Protein AF-A0A6S6T4G0-F1 (afdb_monomer_lite)

Secondary structure (DSSP, 8-state):
-PPPHHHHHHHHHHHHHHHHTT-HHHHHHHHHHHHHHSTT-HHHHHHHHHHHHHTT-HHHHHHIIIIIITTT-TT-HHHHHHHHHHHHHTT-HHHHHHHHHHHHHHS-HHHHHHHHHHHHHHHHGGG--

Organism: NCBI:txid298394

Foldseek 3Di:
DQQDPVNLVVLLVVLVVCLVVVVLVVSLVSLVVSVVRVPLPLVSLLSNLVSCVSVLVLVVSLCSLPVRRCVVVVPPLSSLLSNLVSCVSVVVLVSNLVSLVVCCVRNDPVSVVSSVVSNVVSVVVPPPD

Sequence (129 aa):
MEISTEMIQLLSQVGYLACFNGDVENGQMIMESVEDNCNGQAAALVGVAIARIYAGQFKEAAIILKDKVLTVEPDNMTAKCFLGISYFENDDKEGARDLFNEIIEKGGEDDKTIASFYLAELSNTRAVV

Structure (mmCIF, N/CA/C/O backbone):
data_AF-A0A6S6T4G0-F1
#
_entry.id   AF-A0A6S6T4G0-F1
#
loop_
_atom_site.group_PDB
_atom_site.id
_atom_site.type_symbol
_atom_site.label_atom_id
_atom_site.label_alt_id
_atom_site.label_comp_id
_atom_site.label_asym_id
_atom_site.label_entity_id
_atom_site.label_seq_id
_atom_site.pdbx_PDB_ins_code
_atom_site.Cartn_x
_atom_site.Cartn_y
_atom_site.Cartn_z
_atom_site.occupancy
_atom_site.B_iso_or_equiv
_atom_site.auth_seq_id
_atom_site.auth_comp_id
_atom_site.auth_asym_id
_atom_site.auth_atom_id
_atom_site.pdbx_PDB_model_num
ATOM 1 N N . MET A 1 1 ? 12.927 -5.205 -25.178 1.00 53.66 1 MET A N 1
ATOM 2 C CA . MET A 1 1 ? 14.103 -5.158 -24.290 1.00 53.66 1 MET A CA 1
ATOM 3 C C . MET A 1 1 ? 13.544 -5.446 -22.914 1.00 53.66 1 MET A C 1
ATOM 5 O O . MET A 1 1 ? 12.726 -4.660 -22.467 1.00 53.66 1 MET A O 1
ATOM 9 N N . GLU A 1 2 ? 13.812 -6.617 -22.342 1.00 62.91 2 GLU A N 1
ATOM 10 C CA . GLU A 1 2 ? 13.285 -6.946 -21.012 1.00 62.91 2 GLU A CA 1
ATOM 11 C C . GLU A 1 2 ? 14.056 -6.146 -19.961 1.00 62.91 2 GLU A C 1
ATOM 13 O O . GLU A 1 2 ? 15.289 -6.131 -19.968 1.00 62.91 2 GLU A O 1
ATOM 18 N N . ILE A 1 3 ? 13.332 -5.441 -19.095 1.00 73.12 3 ILE A N 1
ATOM 19 C CA . ILE A 1 3 ? 13.925 -4.730 -17.965 1.00 73.12 3 ILE A CA 1
ATOM 20 C C . ILE A 1 3 ? 14.297 -5.778 -16.910 1.00 73.12 3 ILE A C 1
ATOM 22 O O . ILE A 1 3 ? 13.456 -6.572 -16.491 1.00 73.12 3 ILE A O 1
ATOM 26 N N . SER A 1 4 ? 15.567 -5.817 -16.498 1.00 83.25 4 SER A N 1
ATOM 27 C CA . SER A 1 4 ? 16.026 -6.778 -15.489 1.00 83.25 4 SER A CA 1
ATOM 28 C C . SER A 1 4 ? 15.415 -6.476 -14.119 1.00 83.25 4 SER A C 1
ATOM 30 O O . SER A 1 4 ? 15.126 -5.327 -13.799 1.00 83.25 4 SER A O 1
ATOM 32 N N . THR A 1 5 ? 15.275 -7.489 -13.260 1.00 81.38 5 THR A N 1
ATOM 33 C CA . THR A 1 5 ? 14.756 -7.301 -11.889 1.00 81.38 5 THR A CA 1
ATOM 34 C C . THR A 1 5 ? 15.557 -6.269 -11.089 1.00 81.38 5 THR A C 1
ATOM 36 O O . THR A 1 5 ? 14.972 -5.454 -10.386 1.00 81.38 5 THR A O 1
ATOM 39 N N . GLU A 1 6 ? 16.880 -6.248 -11.247 1.00 83.56 6 GLU A N 1
ATOM 40 C CA . GLU A 1 6 ? 17.751 -5.245 -10.623 1.00 83.56 6 GLU A CA 1
ATOM 41 C C . GLU A 1 6 ? 17.451 -3.825 -11.131 1.00 83.56 6 GLU A C 1
ATOM 43 O O . GLU A 1 6 ? 17.381 -2.882 -10.346 1.00 83.56 6 GLU A O 1
ATOM 48 N N . MET A 1 7 ? 17.190 -3.670 -12.433 1.00 84.56 7 MET A N 1
ATOM 49 C CA . MET A 1 7 ? 16.795 -2.385 -13.007 1.00 84.56 7 MET A CA 1
ATOM 50 C C . MET A 1 7 ? 15.424 -1.938 -12.488 1.00 84.56 7 MET A C 1
ATOM 52 O O . MET A 1 7 ? 15.244 -0.761 -12.196 1.00 84.56 7 MET A O 1
ATOM 56 N N . ILE A 1 8 ? 14.474 -2.861 -12.310 1.00 85.06 8 ILE A N 1
ATOM 57 C CA . ILE A 1 8 ? 13.165 -2.553 -11.714 1.00 85.06 8 ILE A CA 1
ATOM 58 C C . ILE A 1 8 ? 13.330 -2.083 -10.271 1.00 85.06 8 ILE A C 1
ATOM 60 O O . ILE A 1 8 ? 12.760 -1.065 -9.898 1.00 85.06 8 ILE A O 1
ATOM 64 N N . GLN A 1 9 ? 14.156 -2.762 -9.473 1.00 82.44 9 GLN A N 1
ATOM 65 C CA . GLN A 1 9 ? 14.453 -2.341 -8.103 1.00 82.44 9 GLN A CA 1
ATOM 66 C C . GLN A 1 9 ? 15.077 -0.943 -8.055 1.00 82.44 9 GLN A C 1
ATOM 68 O O . GLN A 1 9 ? 14.679 -0.122 -7.227 1.00 82.44 9 GLN A O 1
ATOM 73 N N . LEU A 1 10 ? 16.026 -0.657 -8.950 1.00 87.31 10 LEU A N 1
ATOM 74 C CA . LEU A 1 10 ? 16.660 0.654 -9.038 1.00 87.31 10 LEU A CA 1
ATOM 75 C C . LEU A 1 10 ? 15.656 1.740 -9.448 1.00 87.31 10 LEU A C 1
ATOM 77 O O . LEU A 1 10 ? 15.604 2.790 -8.812 1.00 87.31 10 LEU A O 1
ATOM 81 N N . LEU A 1 11 ? 14.829 1.483 -10.464 1.00 87.62 11 LEU A N 1
ATOM 82 C CA . LEU A 1 11 ? 13.774 2.405 -10.891 1.00 87.62 11 LEU A CA 1
ATOM 83 C C . LEU A 1 11 ? 12.776 2.671 -9.759 1.00 87.62 11 LEU A C 1
ATOM 85 O O . LEU A 1 11 ? 12.432 3.828 -9.530 1.00 87.62 11 LEU A O 1
ATOM 89 N N . SER A 1 12 ? 12.393 1.649 -8.988 1.00 86.31 12 SER A N 1
ATOM 90 C CA . SER A 1 12 ? 11.555 1.833 -7.800 1.00 86.31 12 SER A CA 1
ATOM 91 C C . SER A 1 12 ? 12.218 2.760 -6.779 1.00 86.31 12 SER A C 1
ATOM 93 O O . SER A 1 12 ? 11.585 3.694 -6.298 1.00 86.31 12 SER A O 1
ATOM 95 N N . GLN A 1 13 ? 13.506 2.569 -6.475 1.00 85.81 13 GLN A N 1
ATOM 96 C CA . GLN A 1 13 ? 14.224 3.444 -5.537 1.00 85.81 13 GLN A CA 1
ATOM 97 C C . GLN A 1 13 ? 14.268 4.900 -6.017 1.00 85.81 13 GLN A C 1
ATOM 99 O O . GLN A 1 13 ? 14.026 5.814 -5.228 1.00 85.81 13 GLN A O 1
ATOM 104 N N . VAL A 1 14 ? 14.544 5.122 -7.305 1.00 89.81 14 VAL A N 1
ATOM 105 C CA . VAL A 1 14 ? 14.586 6.472 -7.887 1.00 89.81 14 VAL A CA 1
ATOM 106 C C . VAL A 1 14 ? 13.198 7.113 -7.881 1.00 89.81 14 VAL A C 1
ATOM 108 O O . VAL A 1 14 ? 13.072 8.268 -7.477 1.00 89.81 14 VAL A O 1
ATOM 111 N N . GLY A 1 15 ? 12.153 6.374 -8.262 1.00 88.12 15 GLY A N 1
ATOM 112 C CA . GLY A 1 15 ? 10.787 6.893 -8.246 1.00 88.12 15 GLY A CA 1
ATOM 113 C C . GLY A 1 15 ? 10.313 7.244 -6.831 1.00 88.12 15 GLY A C 1
ATOM 114 O O . GLY A 1 15 ? 9.702 8.294 -6.649 1.00 88.12 15 GLY A O 1
ATOM 115 N N . TYR A 1 16 ? 10.679 6.458 -5.805 1.00 84.12 16 TYR A N 1
ATOM 116 C CA . TYR A 1 16 ? 10.409 6.828 -4.409 1.00 84.12 16 TYR A CA 1
ATOM 117 C C . TYR A 1 16 ? 11.087 8.136 -4.032 1.00 84.12 16 TYR A C 1
ATOM 119 O O . TYR A 1 16 ? 10.440 9.026 -3.490 1.00 84.12 16 TYR A O 1
ATOM 127 N N . LEU A 1 17 ? 12.391 8.253 -4.303 1.00 87.94 17 LEU A N 1
ATOM 128 C CA . LEU A 1 17 ? 13.162 9.442 -3.950 1.00 87.94 17 LEU A CA 1
ATOM 129 C C . LEU A 1 17 ? 12.592 10.695 -4.616 1.00 87.94 17 LEU A C 1
ATOM 131 O O . LEU A 1 17 ? 12.523 11.734 -3.966 1.00 87.94 17 LEU A O 1
ATOM 135 N N . ALA A 1 18 ? 12.134 10.590 -5.865 1.00 87.56 18 ALA A N 1
ATOM 136 C CA . ALA A 1 18 ? 11.457 11.683 -6.555 1.00 87.56 18 ALA A CA 1
ATOM 137 C C . ALA A 1 18 ? 10.162 12.094 -5.830 1.00 87.56 18 ALA A C 1
ATOM 139 O O . ALA A 1 18 ? 10.025 13.263 -5.465 1.00 87.56 18 ALA A O 1
ATOM 140 N N . CYS A 1 19 ? 9.277 11.141 -5.504 1.00 83.38 19 CYS A N 1
ATOM 141 C CA . CYS A 1 19 ? 8.058 11.418 -4.735 1.00 83.38 19 CYS A CA 1
ATOM 142 C C . CYS A 1 19 ? 8.360 12.051 -3.364 1.00 83.38 19 CYS A C 1
ATOM 144 O O . CYS A 1 19 ? 7.760 13.063 -3.006 1.00 83.38 19 CYS A O 1
ATOM 146 N N . PHE A 1 20 ? 9.319 11.500 -2.613 1.00 80.88 20 PHE A N 1
ATOM 147 C CA . PHE A 1 20 ? 9.714 12.012 -1.296 1.00 80.88 20 PHE A CA 1
ATOM 148 C C . PHE A 1 20 ? 10.334 13.409 -1.351 1.00 80.88 20 PHE A C 1
ATOM 150 O O . PHE A 1 20 ? 10.1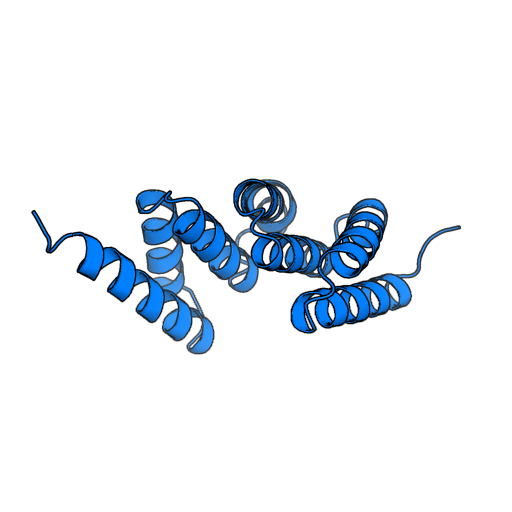77 14.191 -0.416 1.00 80.88 20 PHE A O 1
ATOM 157 N N . ASN A 1 21 ? 11.028 13.731 -2.440 1.00 88.00 21 ASN A N 1
ATOM 158 C CA . ASN A 1 21 ? 11.628 15.042 -2.658 1.00 88.00 21 ASN A CA 1
ATOM 159 C C . ASN A 1 21 ? 10.621 16.079 -3.200 1.00 88.00 21 ASN A C 1
ATOM 161 O O . ASN A 1 21 ? 11.004 17.205 -3.513 1.00 88.00 21 ASN A O 1
ATOM 165 N N . GLY A 1 22 ? 9.339 15.714 -3.319 1.00 85.56 22 GLY A N 1
ATOM 166 C CA . GLY A 1 22 ? 8.272 16.577 -3.827 1.00 85.56 22 GLY A CA 1
ATOM 167 C C . GLY A 1 22 ? 8.183 16.644 -5.354 1.00 85.56 22 GLY A C 1
ATOM 168 O O . GLY A 1 22 ? 7.299 17.317 -5.877 1.00 85.56 22 GLY A O 1
ATOM 169 N N . ASP A 1 23 ? 9.045 15.924 -6.075 1.00 89.69 23 ASP A N 1
ATOM 170 C CA . ASP A 1 23 ? 8.980 15.767 -7.529 1.00 89.69 23 ASP A CA 1
ATOM 171 C C . ASP A 1 23 ? 8.022 14.621 -7.890 1.00 89.69 23 ASP A C 1
ATOM 173 O O . ASP A 1 23 ? 8.402 13.548 -8.370 1.00 89.69 23 ASP A O 1
ATOM 177 N N . VAL A 1 24 ? 6.750 14.839 -7.554 1.00 87.19 24 VAL A N 1
ATOM 178 C CA . VA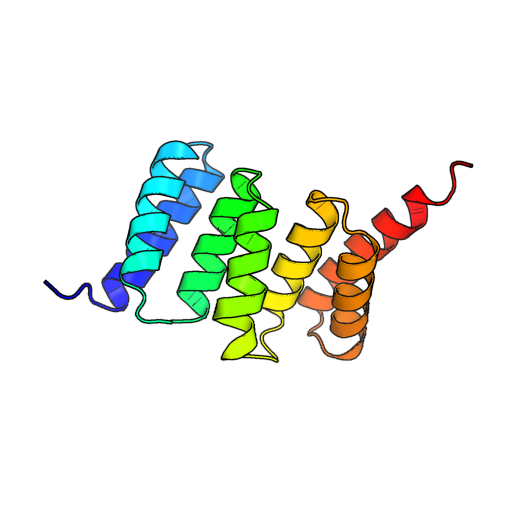L A 1 24 ? 5.691 13.833 -7.688 1.00 87.19 24 VAL A CA 1
ATOM 179 C C . VAL A 1 24 ? 5.484 13.438 -9.152 1.00 87.19 24 VAL A C 1
ATOM 181 O O . VAL A 1 24 ? 5.275 12.261 -9.426 1.00 87.19 24 VAL A O 1
ATOM 184 N N . GLU A 1 25 ? 5.600 14.387 -10.086 1.00 86.50 25 GLU A N 1
ATOM 185 C CA . GLU A 1 25 ? 5.401 14.155 -11.523 1.00 86.50 25 GLU A CA 1
ATOM 186 C C . GLU A 1 25 ? 6.420 13.151 -12.081 1.00 86.50 25 GLU A C 1
ATOM 188 O O . GLU A 1 25 ? 6.037 12.121 -12.643 1.00 86.50 25 GLU A O 1
ATOM 193 N N . ASN A 1 26 ? 7.720 13.385 -11.860 1.00 87.94 26 ASN A N 1
ATOM 194 C CA . ASN A 1 26 ? 8.747 12.452 -12.325 1.00 87.94 26 ASN A CA 1
ATOM 195 C C . ASN A 1 26 ? 8.684 11.118 -11.571 1.00 87.94 26 ASN A C 1
ATOM 197 O O . ASN A 1 26 ? 8.876 10.059 -12.171 1.00 87.94 26 ASN A O 1
ATOM 201 N N . GLY A 1 27 ? 8.381 11.149 -10.268 1.00 90.06 27 GLY A N 1
ATOM 202 C CA . GLY A 1 27 ? 8.210 9.936 -9.470 1.00 90.06 27 GLY A CA 1
ATOM 203 C C . GLY A 1 27 ? 7.101 9.032 -10.007 1.00 90.06 27 GLY A C 1
ATOM 204 O O . GLY A 1 27 ? 7.308 7.827 -10.157 1.00 90.06 27 GLY A O 1
ATOM 205 N N . GLN A 1 28 ? 5.958 9.610 -10.383 1.00 85.19 28 GLN A N 1
ATOM 206 C CA . GLN A 1 28 ? 4.853 8.874 -10.994 1.00 85.19 28 GLN A CA 1
ATOM 207 C C . GLN A 1 28 ? 5.226 8.286 -12.351 1.00 85.19 28 GLN A C 1
ATOM 209 O O . GLN A 1 28 ? 5.013 7.095 -12.562 1.00 85.19 28 GLN A O 1
ATOM 214 N N . MET A 1 29 ? 5.842 9.071 -13.237 1.00 87.06 29 MET A N 1
ATOM 215 C CA . MET A 1 29 ? 6.245 8.592 -14.564 1.00 87.06 29 MET A CA 1
ATOM 216 C C . MET A 1 29 ? 7.196 7.382 -14.479 1.00 87.06 29 MET A C 1
ATOM 218 O O . MET A 1 29 ? 7.082 6.415 -15.241 1.00 87.06 29 MET A O 1
ATOM 222 N N . ILE A 1 30 ? 8.127 7.403 -13.520 1.00 89.25 30 ILE A N 1
ATOM 223 C CA . ILE A 1 30 ? 9.031 6.274 -13.264 1.00 89.25 30 ILE A CA 1
ATOM 224 C C . ILE A 1 30 ? 8.245 5.062 -12.749 1.00 89.25 30 ILE A C 1
ATOM 226 O O . ILE A 1 30 ? 8.476 3.938 -13.197 1.00 89.25 30 ILE A O 1
ATOM 230 N N . MET A 1 31 ? 7.301 5.279 -11.835 1.00 86.81 31 MET A N 1
ATOM 231 C CA . MET A 1 31 ? 6.507 4.212 -11.222 1.00 86.81 31 MET A CA 1
ATOM 232 C C . MET A 1 31 ? 5.511 3.563 -12.186 1.00 86.81 31 MET A C 1
ATOM 234 O O . MET A 1 31 ? 5.290 2.360 -12.097 1.00 86.81 31 MET A O 1
ATOM 238 N N . GLU A 1 32 ? 4.972 4.304 -13.152 1.00 86.06 32 GLU A N 1
ATOM 239 C CA . GLU A 1 32 ? 4.180 3.744 -14.256 1.00 86.06 32 GLU A CA 1
ATOM 240 C C . GLU A 1 32 ? 5.023 2.786 -15.105 1.00 86.06 32 GLU A C 1
ATOM 242 O O . GLU A 1 32 ? 4.615 1.659 -15.383 1.00 86.06 32 GLU A O 1
ATOM 247 N N . SER A 1 33 ? 6.261 3.181 -15.417 1.00 85.50 33 SER A N 1
ATOM 248 C CA . SER A 1 33 ? 7.198 2.311 -16.136 1.00 85.50 33 SER A CA 1
ATOM 249 C C . SER A 1 33 ? 7.535 1.047 -15.336 1.00 85.50 33 SER A C 1
ATOM 251 O O . SER A 1 33 ? 7.676 -0.034 -15.910 1.00 85.50 33 SER A O 1
ATOM 253 N N . VAL A 1 34 ? 7.659 1.159 -14.009 1.00 85.38 34 VAL A N 1
ATOM 254 C CA . VAL A 1 34 ? 7.842 0.007 -13.114 1.00 85.38 34 VAL A CA 1
ATOM 255 C C . VAL A 1 34 ? 6.617 -0.903 -13.145 1.00 85.38 34 VAL A C 1
ATOM 257 O O . VAL A 1 34 ? 6.782 -2.113 -13.289 1.00 85.38 34 VAL A O 1
ATOM 260 N N . GLU A 1 35 ? 5.406 -0.354 -13.053 1.00 83.94 35 GLU A N 1
ATOM 261 C CA . GLU A 1 35 ? 4.160 -1.126 -13.081 1.00 83.94 35 GLU A CA 1
ATOM 262 C C . GLU A 1 35 ? 4.054 -1.979 -14.354 1.00 83.94 35 GLU A C 1
ATOM 264 O O . GLU A 1 35 ? 3.815 -3.185 -14.261 1.00 83.94 35 GLU A O 1
ATOM 269 N N . ASP A 1 36 ? 4.332 -1.384 -15.515 1.00 83.56 36 ASP A N 1
ATOM 270 C CA . ASP A 1 36 ? 4.250 -2.053 -16.818 1.00 83.56 36 ASP A CA 1
ATOM 271 C C . ASP A 1 36 ? 5.282 -3.179 -16.997 1.00 83.56 36 ASP A C 1
ATOM 273 O O . ASP A 1 36 ? 5.070 -4.105 -17.783 1.00 83.56 36 ASP A O 1
ATOM 277 N N . ASN A 1 37 ? 6.405 -3.125 -16.271 1.00 80.12 37 ASN A N 1
ATOM 278 C CA . ASN A 1 37 ? 7.541 -4.028 -16.474 1.00 80.12 37 ASN A CA 1
ATOM 279 C C . ASN A 1 37 ? 7.809 -4.981 -15.297 1.00 80.12 37 ASN A C 1
ATOM 281 O O . ASN A 1 37 ? 8.564 -5.938 -15.457 1.00 80.12 37 ASN A O 1
ATOM 285 N N . CYS A 1 38 ? 7.185 -4.779 -14.130 1.00 72.38 38 CYS A N 1
ATOM 286 C CA . CYS A 1 38 ? 7.434 -5.562 -12.910 1.00 72.38 38 CYS A CA 1
ATOM 287 C C . CYS A 1 38 ? 7.022 -7.036 -12.983 1.00 72.38 38 CYS A C 1
ATOM 289 O O . CYS A 1 38 ? 7.324 -7.780 -12.052 1.00 72.38 38 CYS A O 1
ATOM 291 N N . ASN A 1 39 ? 6.356 -7.469 -14.061 1.00 74.50 39 ASN A N 1
ATOM 292 C CA . ASN A 1 39 ? 5.908 -8.847 -14.287 1.00 74.50 39 ASN A CA 1
ATOM 293 C C . ASN A 1 39 ? 5.194 -9.469 -13.062 1.00 74.50 39 ASN A C 1
ATOM 295 O O . ASN A 1 39 ? 5.364 -10.649 -12.764 1.00 74.50 39 ASN A O 1
ATOM 299 N N . GLY A 1 40 ? 4.443 -8.657 -12.307 1.00 69.06 40 GLY A N 1
ATOM 300 C CA . GLY A 1 40 ? 3.714 -9.102 -11.114 1.00 69.06 40 GLY A CA 1
ATOM 301 C C . GLY A 1 40 ? 4.549 -9.244 -9.836 1.00 69.06 40 GLY A C 1
ATOM 302 O O . GLY A 1 40 ? 4.090 -9.877 -8.889 1.00 69.06 40 GLY A O 1
ATOM 303 N N . GLN A 1 41 ? 5.757 -8.673 -9.764 1.00 80.25 41 GLN A N 1
ATOM 304 C CA . GLN A 1 41 ? 6.532 -8.649 -8.520 1.00 80.25 41 GLN A CA 1
ATOM 305 C C . GLN A 1 41 ? 5.822 -7.802 -7.455 1.00 80.25 41 GLN A C 1
ATOM 307 O O . GLN A 1 41 ? 5.804 -6.571 -7.531 1.00 80.25 41 GLN A O 1
ATOM 312 N N . ALA A 1 42 ? 5.282 -8.471 -6.434 1.00 83.69 42 ALA A N 1
ATOM 313 C CA . ALA A 1 42 ? 4.520 -7.863 -5.345 1.00 83.69 42 ALA A CA 1
ATOM 314 C C . ALA A 1 42 ? 5.248 -6.674 -4.698 1.00 83.69 42 ALA A C 1
ATOM 316 O O . ALA A 1 42 ? 4.665 -5.604 -4.5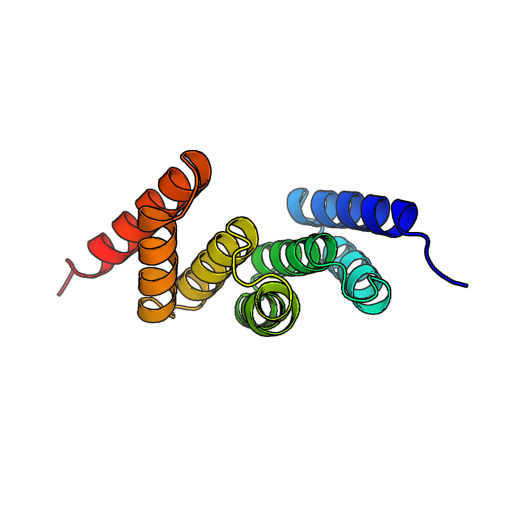48 1.00 83.69 42 ALA A O 1
ATOM 317 N N . ALA A 1 43 ? 6.544 -6.811 -4.403 1.00 82.38 43 ALA A N 1
ATOM 318 C CA . ALA A 1 43 ? 7.342 -5.743 -3.798 1.00 82.38 43 ALA A CA 1
ATOM 319 C C . ALA A 1 43 ? 7.432 -4.472 -4.667 1.00 82.38 43 ALA A C 1
ATOM 321 O O . ALA A 1 43 ? 7.382 -3.360 -4.143 1.00 82.38 43 ALA A O 1
ATOM 322 N N . ALA A 1 44 ? 7.534 -4.616 -5.993 1.00 85.50 44 ALA A N 1
ATOM 323 C CA . ALA A 1 44 ? 7.554 -3.475 -6.905 1.00 85.50 44 ALA A CA 1
ATOM 324 C C . ALA A 1 44 ? 6.177 -2.798 -6.974 1.00 85.50 44 ALA A C 1
ATOM 326 O O . ALA A 1 44 ? 6.092 -1.574 -6.940 1.00 85.50 44 ALA A O 1
ATOM 327 N N . LEU A 1 45 ? 5.100 -3.587 -6.992 1.00 90.00 45 LEU A N 1
ATOM 328 C CA . LEU A 1 45 ? 3.723 -3.086 -6.997 1.00 90.00 45 LEU A CA 1
ATOM 329 C C . LEU A 1 45 ? 3.334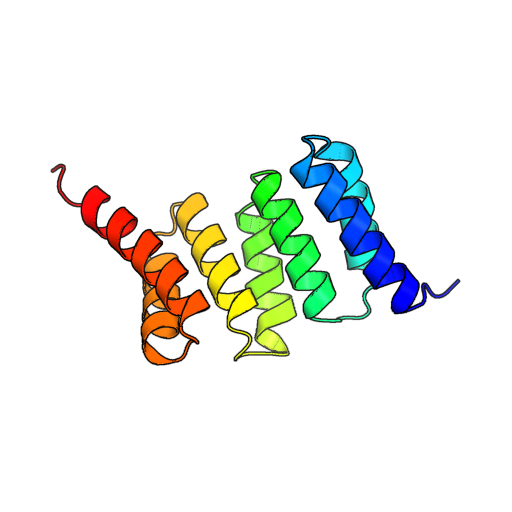 -2.380 -5.690 1.00 90.00 45 LEU A C 1
ATOM 331 O O . LEU A 1 45 ? 2.665 -1.350 -5.738 1.00 90.00 45 LEU A O 1
ATOM 335 N N . VAL A 1 46 ? 3.793 -2.875 -4.533 1.00 91.69 46 VAL A N 1
ATOM 336 C CA . VAL A 1 46 ? 3.688 -2.145 -3.253 1.00 91.69 46 VAL A CA 1
ATOM 337 C C . VAL A 1 46 ? 4.352 -0.778 -3.387 1.00 91.69 46 VAL A C 1
ATOM 339 O O . VAL A 1 46 ? 3.797 0.229 -2.960 1.00 91.69 46 VAL A O 1
ATOM 342 N N . GLY A 1 47 ? 5.494 -0.729 -4.063 1.00 88.19 47 GLY A N 1
ATOM 343 C CA . GLY A 1 47 ? 6.164 0.511 -4.403 1.00 88.19 47 GLY A CA 1
ATOM 344 C C . GLY A 1 47 ? 5.342 1.505 -5.200 1.00 88.19 47 GLY A C 1
ATOM 345 O O . GLY A 1 47 ? 5.180 2.659 -4.799 1.00 88.19 47 GLY A O 1
ATOM 346 N N . VAL A 1 48 ? 4.797 1.045 -6.321 1.00 89.94 48 VAL A N 1
ATOM 347 C CA . VAL A 1 48 ? 3.923 1.862 -7.167 1.00 89.94 48 VAL A CA 1
ATOM 348 C C . VAL A 1 48 ? 2.755 2.408 -6.344 1.00 89.94 48 VAL A C 1
ATOM 350 O O . VAL A 1 48 ? 2.441 3.593 -6.430 1.00 89.94 48 VAL A O 1
ATOM 353 N N . ALA A 1 49 ? 2.148 1.581 -5.488 1.00 93.31 49 ALA A N 1
ATOM 354 C CA . ALA A 1 49 ? 1.068 2.023 -4.615 1.00 93.31 49 ALA A CA 1
ATOM 355 C C . ALA A 1 49 ? 1.515 3.104 -3.617 1.00 93.31 49 ALA A C 1
ATOM 357 O O . ALA A 1 49 ? 0.817 4.102 -3.463 1.00 93.31 49 ALA A O 1
ATOM 358 N N . ILE A 1 50 ? 2.687 2.962 -2.991 1.00 91.56 50 ILE A N 1
ATOM 359 C CA . ILE A 1 50 ? 3.244 3.980 -2.085 1.00 91.56 50 ILE A CA 1
ATOM 360 C C . ILE A 1 50 ? 3.424 5.316 -2.815 1.00 91.56 50 ILE A C 1
ATOM 362 O O . ILE A 1 50 ? 3.000 6.353 -2.311 1.00 91.56 50 ILE A O 1
ATOM 366 N N . ALA A 1 51 ? 3.995 5.305 -4.021 1.00 88.81 51 ALA A N 1
ATOM 367 C CA . ALA A 1 51 ? 4.158 6.520 -4.819 1.00 88.81 51 ALA A CA 1
ATOM 368 C C . ALA A 1 51 ? 2.811 7.196 -5.131 1.00 88.81 51 ALA A C 1
ATOM 370 O O . ALA A 1 51 ? 2.688 8.418 -5.036 1.00 88.81 51 ALA A O 1
ATOM 371 N N . ARG A 1 52 ? 1.773 6.404 -5.426 1.00 91.12 52 ARG A N 1
ATOM 372 C CA . ARG A 1 52 ? 0.407 6.907 -5.630 1.00 91.12 52 ARG A CA 1
ATOM 373 C C . ARG A 1 52 ? -0.205 7.500 -4.363 1.00 91.12 52 ARG A C 1
ATOM 375 O O . ARG A 1 52 ? -0.848 8.541 -4.452 1.00 91.12 52 ARG A O 1
ATOM 382 N N . ILE A 1 53 ? 0.041 6.911 -3.190 1.00 93.19 53 ILE A N 1
ATOM 383 C CA . ILE A 1 53 ? -0.373 7.491 -1.899 1.00 93.19 53 ILE A CA 1
ATOM 384 C C . ILE A 1 53 ? 0.254 8.879 -1.720 1.00 93.19 53 ILE A C 1
ATOM 386 O O . ILE A 1 53 ? -0.462 9.832 -1.425 1.00 93.19 53 ILE A O 1
ATOM 390 N N . TYR A 1 54 ? 1.559 9.030 -1.974 1.00 87.69 54 TYR A N 1
ATOM 391 C CA . TYR A 1 54 ? 2.226 10.339 -1.895 1.00 87.69 54 TYR A CA 1
ATOM 392 C C . TYR A 1 54 ? 1.682 11.361 -2.895 1.00 87.69 54 TYR A C 1
ATOM 394 O O . TYR A 1 54 ? 1.700 12.560 -2.624 1.00 87.69 54 TYR A O 1
ATOM 402 N N . ALA A 1 55 ? 1.162 10.896 -4.027 1.00 87.25 55 ALA A N 1
ATOM 403 C CA . ALA A 1 55 ? 0.503 11.738 -5.013 1.00 87.25 55 ALA A CA 1
ATOM 404 C C . ALA A 1 55 ? -0.980 12.036 -4.709 1.00 87.25 55 ALA A C 1
ATOM 406 O O . ALA A 1 55 ? -1.642 12.699 -5.506 1.00 87.25 55 ALA A O 1
ATOM 407 N N . GLY A 1 56 ? -1.530 11.532 -3.599 1.00 91.38 56 GLY A N 1
ATOM 408 C CA . GLY A 1 56 ? -2.947 11.679 -3.248 1.00 91.38 56 GLY A CA 1
ATOM 409 C C . GLY A 1 56 ? -3.901 10.775 -4.040 1.00 91.38 56 GLY A C 1
ATOM 410 O O . GLY A 1 56 ? -5.118 10.942 -3.980 1.00 91.38 56 GLY A O 1
ATOM 411 N N . GLN A 1 57 ? -3.374 9.807 -4.791 1.00 94.38 57 GLN A N 1
ATOM 412 C CA . GLN A 1 57 ? -4.127 8.857 -5.617 1.00 94.38 57 GLN A CA 1
ATOM 413 C C . GLN A 1 57 ? -4.493 7.602 -4.812 1.00 94.38 57 GLN A C 1
ATOM 415 O O . GLN A 1 57 ? -4.079 6.477 -5.106 1.00 94.38 57 GLN A O 1
ATOM 420 N N . PHE A 1 58 ? -5.235 7.805 -3.726 1.00 97.12 58 PHE A N 1
ATOM 421 C CA . PHE A 1 58 ? -5.501 6.763 -2.734 1.00 97.12 58 PHE A CA 1
ATOM 422 C C . PHE A 1 58 ? -6.349 5.607 -3.281 1.00 97.12 58 PHE A C 1
ATOM 424 O O . PHE A 1 58 ? -6.116 4.448 -2.940 1.00 97.12 58 PHE A O 1
ATOM 431 N N . LYS A 1 59 ? -7.309 5.891 -4.170 1.00 97.25 59 LYS A N 1
ATOM 432 C CA . LYS A 1 59 ? -8.160 4.858 -4.786 1.00 97.25 59 LYS A CA 1
ATOM 433 C C . LYS A 1 59 ? -7.342 3.928 -5.670 1.00 97.25 59 LYS A C 1
ATOM 435 O O . LYS A 1 59 ? -7.482 2.711 -5.606 1.00 97.25 59 LYS A O 1
ATOM 440 N N . GLU A 1 60 ? -6.470 4.505 -6.481 1.00 95.50 60 GLU A N 1
ATOM 441 C CA . GLU A 1 60 ? -5.599 3.789 -7.398 1.00 95.50 60 GLU A CA 1
ATOM 442 C C . GLU A 1 60 ? -4.560 2.958 -6.639 1.00 95.50 60 GLU A C 1
ATOM 444 O O . GLU A 1 60 ? -4.293 1.817 -7.021 1.00 95.50 60 GLU A O 1
ATOM 449 N N . ALA A 1 61 ? -4.009 3.498 -5.547 1.00 96.81 61 ALA A N 1
ATOM 450 C CA . ALA A 1 61 ? -3.132 2.756 -4.647 1.00 96.81 61 ALA A CA 1
ATOM 451 C C . ALA A 1 61 ? -3.853 1.554 -4.017 1.00 96.81 61 ALA A C 1
ATOM 453 O O . ALA A 1 61 ? -3.331 0.437 -4.042 1.00 96.81 61 ALA A O 1
ATOM 454 N N . ALA A 1 62 ? -5.080 1.756 -3.526 1.00 97.88 62 ALA A N 1
ATOM 455 C CA . ALA A 1 62 ? -5.884 0.693 -2.934 1.00 97.88 62 ALA A CA 1
ATOM 456 C C . ALA A 1 62 ? -6.179 -0.443 -3.927 1.00 97.88 62 ALA A C 1
ATOM 458 O O . ALA A 1 62 ? -6.058 -1.613 -3.567 1.00 97.88 62 ALA A O 1
ATOM 459 N N . ILE A 1 63 ? -6.501 -0.116 -5.185 1.00 96.94 63 ILE A N 1
ATOM 460 C CA . ILE A 1 63 ? -6.726 -1.110 -6.249 1.00 96.94 63 ILE A CA 1
ATOM 461 C C . ILE A 1 63 ? -5.462 -1.938 -6.500 1.00 96.94 63 ILE A C 1
ATOM 463 O O . ILE A 1 63 ? -5.539 -3.162 -6.550 1.00 96.94 63 ILE A O 1
ATOM 467 N N . ILE A 1 64 ? -4.286 -1.308 -6.617 1.00 94.88 64 ILE A N 1
ATOM 468 C CA . ILE A 1 64 ? -3.029 -2.050 -6.820 1.00 94.88 64 ILE A CA 1
ATOM 469 C C . ILE A 1 64 ? -2.778 -3.012 -5.655 1.00 94.88 64 ILE A C 1
ATOM 471 O O . ILE A 1 64 ? -2.508 -4.195 -5.872 1.00 94.88 64 ILE A O 1
ATOM 475 N N . LEU A 1 65 ? -2.880 -2.521 -4.421 1.00 97.25 65 LEU A N 1
ATOM 476 C CA . LEU A 1 65 ? -2.584 -3.316 -3.231 1.00 97.25 65 LEU A CA 1
ATOM 477 C C . LEU A 1 65 ? -3.567 -4.477 -3.073 1.00 97.25 65 LEU A C 1
ATOM 479 O O . LEU A 1 65 ? -3.150 -5.610 -2.845 1.00 97.25 65 LEU A O 1
ATOM 483 N N . LYS A 1 66 ? -4.864 -4.220 -3.241 1.00 97.06 66 LYS A N 1
ATOM 484 C CA . LYS A 1 66 ? -5.905 -5.233 -3.078 1.00 97.06 66 LYS A CA 1
ATOM 485 C C . LYS A 1 66 ? -5.910 -6.251 -4.213 1.00 97.06 66 LYS A C 1
ATOM 487 O O . LYS A 1 66 ? -5.909 -7.449 -3.947 1.00 97.06 66 LYS A O 1
ATOM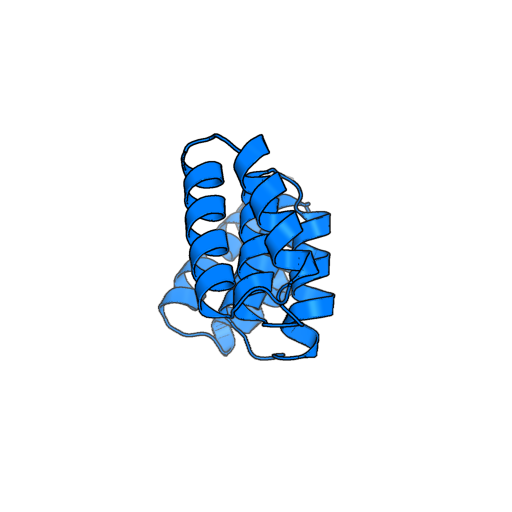 492 N N . ASP A 1 67 ? -5.905 -5.782 -5.458 1.00 95.44 67 ASP A N 1
ATOM 493 C CA . ASP A 1 67 ? -6.239 -6.623 -6.609 1.00 95.44 67 ASP A CA 1
ATOM 494 C C . ASP A 1 67 ? -4.996 -7.212 -7.290 1.00 95.44 67 ASP A C 1
ATOM 496 O O . ASP A 1 67 ? -5.097 -8.238 -7.966 1.00 95.44 67 ASP A O 1
ATOM 500 N N . LYS A 1 68 ? -3.812 -6.610 -7.100 1.00 92.81 68 LYS A N 1
ATOM 501 C CA . LYS A 1 68 ? -2.558 -7.098 -7.702 1.00 92.81 68 LYS A CA 1
ATOM 502 C C . LYS A 1 68 ? -1.575 -7.682 -6.690 1.00 92.81 68 LYS A C 1
ATOM 504 O O . LYS A 1 68 ? -0.914 -8.663 -7.009 1.00 92.81 68 LYS A O 1
ATOM 509 N N . VAL A 1 69 ? -1.455 -7.094 -5.496 1.00 95.00 69 VAL A N 1
ATOM 510 C CA . VAL A 1 69 ? -0.490 -7.562 -4.483 1.00 95.00 69 VAL A CA 1
ATOM 511 C C . VAL A 1 69 ? -1.100 -8.651 -3.605 1.00 95.00 69 VAL A C 1
ATOM 513 O O . VAL A 1 69 ? -0.615 -9.780 -3.596 1.00 95.00 69 VAL A O 1
ATOM 516 N N . LEU A 1 70 ? -2.189 -8.343 -2.897 1.00 95.44 70 LEU A N 1
ATOM 517 C CA . LEU A 1 70 ? -2.796 -9.252 -1.918 1.00 95.44 70 LEU A CA 1
ATOM 518 C C . LEU A 1 70 ? -3.508 -10.457 -2.553 1.00 95.44 70 LEU A C 1
ATOM 520 O O . LEU A 1 70 ? -3.795 -11.429 -1.861 1.00 95.44 70 LEU A O 1
ATOM 524 N N . THR A 1 71 ? -3.761 -10.440 -3.864 1.00 93.94 71 THR A N 1
ATOM 525 C CA . THR A 1 71 ? -4.225 -11.624 -4.607 1.00 93.94 71 THR A CA 1
ATOM 526 C C . THR A 1 71 ? -3.134 -12.684 -4.764 1.00 93.94 71 THR A C 1
ATOM 528 O O . THR A 1 71 ? -3.453 -13.870 -4.848 1.00 93.94 71 THR A O 1
ATOM 531 N N . VAL A 1 72 ? -1.862 -12.273 -4.782 1.00 92.38 72 VAL A N 1
ATOM 532 C CA . VAL A 1 72 ? -0.691 -13.158 -4.905 1.00 92.38 72 VAL A CA 1
ATOM 533 C C . VAL A 1 72 ? -0.069 -13.441 -3.539 1.00 92.38 72 VAL A C 1
ATOM 535 O O . VAL A 1 72 ? 0.300 -14.579 -3.255 1.00 92.38 72 VAL A O 1
ATOM 538 N N . GLU A 1 73 ? -0.002 -12.429 -2.673 1.00 93.94 73 GLU A N 1
ATOM 539 C CA . GLU A 1 73 ? 0.557 -12.518 -1.323 1.00 93.94 73 GLU A CA 1
ATOM 540 C C . GLU A 1 73 ? -0.470 -12.051 -0.272 1.00 93.94 73 GLU A C 1
ATOM 542 O O . GLU A 1 73 ? -0.358 -10.944 0.260 1.00 93.94 73 GLU A O 1
ATOM 547 N N . PRO A 1 74 ? -1.475 -12.882 0.071 1.00 93.94 74 PRO A N 1
ATOM 548 C CA . PRO A 1 74 ? -2.572 -12.484 0.962 1.00 93.94 74 PRO A CA 1
ATOM 549 C C . PRO A 1 74 ? -2.142 -12.093 2.378 1.00 93.94 74 PRO A C 1
ATOM 551 O O . PRO A 1 74 ? -2.877 -11.393 3.073 1.00 93.94 74 PRO A O 1
ATOM 554 N N . ASP A 1 75 ? -0.963 -12.537 2.813 1.00 92.69 75 ASP A N 1
ATOM 555 C CA . ASP A 1 75 ? -0.415 -12.286 4.149 1.00 92.69 75 ASP A CA 1
ATOM 556 C C . ASP A 1 75 ? 0.681 -11.210 4.158 1.00 92.69 75 ASP A C 1
ATOM 558 O O . ASP A 1 75 ? 1.358 -11.023 5.169 1.00 92.69 75 ASP A O 1
ATOM 562 N N . ASN A 1 76 ? 0.854 -10.467 3.059 1.00 93.75 76 ASN A N 1
ATOM 563 C CA . ASN A 1 76 ? 1.807 -9.364 3.001 1.00 93.75 76 ASN A CA 1
ATOM 564 C C . ASN A 1 76 ? 1.341 -8.202 3.903 1.00 93.75 76 ASN A C 1
ATOM 566 O O . ASN A 1 76 ? 0.510 -7.377 3.515 1.00 93.75 76 ASN A O 1
ATOM 570 N N . MET A 1 77 ? 1.876 -8.148 5.128 1.00 93.56 77 MET A N 1
ATOM 571 C CA . MET A 1 77 ? 1.491 -7.151 6.136 1.00 93.56 77 MET A CA 1
ATOM 572 C C . MET A 1 77 ? 1.816 -5.727 5.703 1.00 93.56 77 MET A C 1
ATOM 574 O O . MET A 1 77 ? 1.001 -4.834 5.908 1.00 93.56 77 MET A O 1
ATOM 578 N N . THR A 1 78 ? 2.934 -5.516 5.008 1.00 92.81 78 THR A N 1
ATOM 579 C CA . THR A 1 78 ? 3.276 -4.204 4.451 1.00 92.81 78 THR A CA 1
ATOM 580 C C . THR A 1 78 ? 2.208 -3.727 3.464 1.00 92.81 78 THR A C 1
ATOM 582 O O . THR A 1 78 ? 1.751 -2.588 3.551 1.00 92.81 78 THR A O 1
ATOM 585 N N . ALA A 1 79 ? 1.746 -4.601 2.566 1.00 96.00 79 ALA A N 1
ATOM 586 C CA . ALA A 1 79 ? 0.677 -4.273 1.627 1.00 96.00 79 ALA A CA 1
ATOM 587 C C . ALA A 1 79 ? -0.657 -3.991 2.339 1.00 96.00 79 ALA A C 1
ATOM 589 O O . ALA A 1 79 ? -1.350 -3.041 1.973 1.00 96.00 79 ALA A O 1
ATOM 590 N N . LYS A 1 80 ? -0.996 -4.754 3.389 1.00 97.44 80 LYS A N 1
ATOM 591 C CA . LYS A 1 80 ? -2.178 -4.487 4.231 1.00 97.44 80 LYS A CA 1
ATOM 592 C C . LYS A 1 80 ? -2.084 -3.140 4.949 1.00 97.44 80 LYS A C 1
ATOM 594 O O . LYS A 1 80 ? -3.072 -2.410 4.961 1.00 97.44 80 LYS A O 1
ATOM 599 N N . CYS A 1 81 ? -0.913 -2.780 5.483 1.00 97.12 81 CYS A N 1
ATOM 600 C CA . CYS A 1 81 ? -0.672 -1.482 6.119 1.00 97.12 81 CYS A CA 1
ATOM 601 C C . CYS A 1 81 ? -0.950 -0.338 5.139 1.00 97.12 81 CYS A C 1
ATOM 603 O O . CYS A 1 81 ? -1.773 0.530 5.425 1.00 97.12 81 CYS A O 1
ATOM 605 N N . PHE A 1 82 ? -0.335 -0.360 3.953 1.00 97.50 82 PHE A N 1
ATOM 606 C CA . PHE A 1 82 ? -0.550 0.691 2.952 1.00 97.50 82 PHE A CA 1
ATOM 607 C C . PHE A 1 82 ? -1.965 0.692 2.361 1.00 97.50 82 PHE A C 1
ATOM 609 O O . PHE A 1 82 ? -2.460 1.755 1.981 1.00 97.50 82 PHE A O 1
ATOM 616 N N . LEU A 1 83 ? -2.654 -0.454 2.324 1.00 98.38 83 LEU A N 1
ATOM 617 C CA . LEU A 1 83 ? -4.054 -0.511 1.905 1.00 98.38 83 LEU A CA 1
ATOM 618 C C . LEU A 1 83 ? -4.955 0.144 2.955 1.00 98.38 83 LEU A C 1
ATOM 620 O O . LEU A 1 83 ? -5.820 0.938 2.598 1.00 98.38 83 LEU A O 1
ATOM 624 N N . GLY A 1 84 ? -4.704 -0.121 4.241 1.00 97.81 84 GLY A N 1
ATOM 625 C CA . GLY A 1 84 ? -5.392 0.539 5.348 1.00 97.81 84 GLY A CA 1
ATOM 626 C C . GLY A 1 84 ? -5.192 2.055 5.324 1.00 97.81 84 GLY A C 1
ATOM 627 O O . GLY A 1 84 ? -6.160 2.798 5.463 1.00 97.81 84 GLY A O 1
ATOM 628 N N . ILE A 1 85 ? -3.963 2.517 5.059 1.00 97.44 85 ILE A N 1
ATOM 629 C CA . ILE A 1 85 ? -3.649 3.946 4.885 1.00 97.44 85 ILE A CA 1
ATOM 630 C C . ILE A 1 85 ? -4.416 4.523 3.690 1.00 97.44 85 ILE A C 1
ATOM 632 O O . ILE A 1 85 ? -5.064 5.556 3.815 1.00 97.44 85 ILE A O 1
ATOM 636 N N . SER A 1 86 ? -4.406 3.833 2.547 1.00 98.06 86 SER A N 1
ATOM 637 C CA . SER A 1 86 ? -5.129 4.272 1.346 1.00 98.06 86 SER A CA 1
ATOM 638 C C . SER A 1 86 ? -6.635 4.398 1.594 1.00 98.06 86 SER A C 1
ATOM 640 O O . SER A 1 86 ? -7.259 5.354 1.143 1.00 98.06 86 SER A O 1
ATOM 642 N N . TYR A 1 87 ? -7.232 3.461 2.333 1.00 98.00 87 TYR A N 1
ATOM 643 C CA . TYR A 1 87 ? -8.637 3.547 2.729 1.00 98.00 87 TYR A CA 1
ATOM 644 C C . TYR A 1 87 ? -8.899 4.696 3.701 1.00 98.00 87 TYR A C 1
ATOM 646 O O . TYR A 1 87 ? -9.858 5.436 3.498 1.00 98.00 87 TYR A O 1
ATOM 654 N N . PHE A 1 88 ? -8.036 4.891 4.701 1.00 97.25 88 PHE A N 1
ATOM 655 C CA . PHE A 1 88 ? -8.159 5.978 5.671 1.00 97.25 88 PHE A CA 1
ATOM 656 C C . PHE A 1 88 ? -8.151 7.352 4.988 1.00 97.25 88 PHE A C 1
ATOM 658 O O . PHE A 1 88 ? -9.069 8.146 5.193 1.00 97.25 88 PHE A O 1
ATOM 665 N N . GLU A 1 89 ? -7.164 7.599 4.125 1.00 96.50 89 GLU A N 1
ATOM 666 C CA . GLU A 1 89 ? -7.017 8.860 3.387 1.00 96.50 89 GLU A CA 1
ATOM 667 C C . GLU A 1 89 ? -8.126 9.066 2.339 1.00 96.50 89 GLU A C 1
ATOM 669 O O . GLU A 1 89 ? -8.499 10.194 2.021 1.00 96.50 89 GLU A O 1
ATOM 674 N N . ASN A 1 90 ? -8.710 7.978 1.827 1.00 95.75 90 ASN A N 1
ATOM 675 C CA . ASN A 1 90 ? -9.867 8.016 0.929 1.00 95.75 90 ASN A CA 1
ATOM 676 C C . ASN A 1 90 ? -11.227 8.046 1.670 1.00 95.75 90 ASN A C 1
ATOM 678 O O . ASN A 1 90 ? -12.268 7.842 1.044 1.00 95.75 90 ASN A O 1
ATOM 682 N N . ASP A 1 91 ? -11.233 8.287 2.986 1.00 94.88 91 ASP A N 1
ATOM 683 C CA . ASP A 1 91 ? -12.417 8.345 3.864 1.00 94.88 91 ASP A CA 1
ATOM 684 C C . ASP A 1 91 ? -13.210 7.022 3.990 1.00 94.88 91 ASP A C 1
ATOM 686 O O . ASP A 1 91 ? -14.288 6.982 4.585 1.00 94.88 91 ASP A O 1
ATOM 690 N N . ASP A 1 92 ? -12.654 5.898 3.523 1.00 96.06 92 ASP A N 1
ATOM 691 C CA . ASP A 1 92 ? -13.167 4.550 3.801 1.00 96.06 92 ASP A CA 1
ATOM 692 C C . ASP A 1 92 ? -12.701 4.081 5.188 1.00 96.06 92 ASP A C 1
ATOM 694 O O . ASP A 1 92 ? -11.840 3.217 5.370 1.00 96.06 92 ASP A O 1
ATOM 698 N N . LYS A 1 93 ? -13.274 4.717 6.210 1.00 94.25 93 LYS A N 1
ATOM 699 C CA . LYS A 1 93 ? -12.915 4.502 7.616 1.00 94.25 93 LYS A CA 1
ATOM 700 C C . LYS A 1 93 ? -13.236 3.095 8.116 1.00 94.25 93 LYS A C 1
ATOM 702 O O . LYS A 1 93 ? -12.573 2.622 9.039 1.00 94.25 93 LYS A O 1
ATOM 707 N N . GLU A 1 94 ? -14.258 2.449 7.556 1.00 95.00 94 GLU A N 1
ATOM 708 C CA . GLU A 1 94 ? -14.628 1.080 7.929 1.00 95.00 94 GLU A CA 1
ATOM 709 C C . GLU A 1 94 ? -13.622 0.082 7.356 1.00 95.00 94 GLU A C 1
ATOM 711 O O . GLU A 1 94 ? -13.025 -0.669 8.128 1.00 95.00 94 GLU A O 1
ATOM 716 N N . GLY A 1 95 ? -13.328 0.158 6.053 1.00 95.06 95 GLY A N 1
ATOM 717 C CA . GLY A 1 95 ? -12.323 -0.698 5.424 1.00 95.06 95 GLY A CA 1
ATOM 718 C C . GLY A 1 95 ? -10.932 -0.521 6.035 1.00 95.06 95 GLY A C 1
ATOM 719 O O . GLY A 1 95 ? -10.219 -1.501 6.264 1.00 95.06 95 GLY A O 1
ATOM 720 N N . ALA A 1 96 ? -10.551 0.719 6.361 1.00 97.38 96 ALA A N 1
ATOM 721 C CA . ALA A 1 96 ? -9.301 1.004 7.061 1.00 97.38 96 ALA A CA 1
ATOM 722 C C . ALA A 1 96 ? -9.258 0.342 8.448 1.00 97.38 96 ALA A C 1
ATOM 724 O O . ALA A 1 96 ? -8.272 -0.308 8.799 1.00 97.38 96 ALA A O 1
ATOM 725 N N . ARG A 1 97 ? -10.338 0.471 9.233 1.00 97.19 97 ARG A N 1
ATOM 726 C CA . ARG A 1 97 ? -10.431 -0.113 10.578 1.00 97.19 97 ARG A CA 1
ATOM 727 C C . ARG A 1 97 ? -10.286 -1.631 10.547 1.00 97.19 97 ARG A C 1
ATOM 729 O O . ARG A 1 97 ? -9.563 -2.173 11.381 1.00 97.19 97 ARG A O 1
ATOM 736 N N . ASP A 1 98 ? -10.951 -2.299 9.612 1.00 96.50 98 ASP A N 1
ATOM 737 C CA . ASP A 1 98 ? -10.909 -3.758 9.498 1.00 96.50 98 ASP A CA 1
ATOM 738 C C . ASP A 1 98 ? -9.486 -4.256 9.214 1.00 96.50 98 ASP A C 1
ATOM 740 O O . ASP A 1 98 ? -9.000 -5.163 9.894 1.00 96.50 98 ASP A O 1
ATOM 744 N N . LEU A 1 99 ? -8.777 -3.604 8.287 1.00 96.69 99 LEU A N 1
ATOM 745 C CA . LEU A 1 99 ? -7.382 -3.934 7.984 1.00 96.69 99 LEU A CA 1
ATOM 746 C C . LEU A 1 99 ? -6.452 -3.689 9.169 1.00 96.69 99 LEU A C 1
ATOM 748 O O . LEU A 1 99 ? -5.630 -4.546 9.493 1.00 96.69 99 LEU A O 1
ATOM 752 N N . PHE A 1 100 ? -6.573 -2.541 9.838 1.00 97.75 100 PHE A N 1
ATOM 753 C CA . PHE A 1 100 ? -5.712 -2.243 10.978 1.00 97.75 100 PHE A CA 1
ATOM 754 C C . PHE A 1 100 ? -5.965 -3.191 12.153 1.00 97.75 100 PHE A C 1
ATOM 756 O O . PHE A 1 100 ? -5.005 -3.618 12.789 1.00 97.75 100 PHE A O 1
ATOM 763 N N . ASN A 1 101 ? -7.210 -3.603 12.403 1.00 96.81 101 ASN A N 1
ATOM 764 C CA . ASN A 1 101 ? -7.500 -4.638 13.398 1.00 96.81 101 ASN A CA 1
ATOM 765 C C . ASN A 1 101 ? -6.855 -5.983 13.035 1.00 96.81 101 ASN A C 1
ATOM 767 O O . ASN A 1 101 ? -6.252 -6.617 13.899 1.00 96.81 101 ASN A O 1
ATOM 771 N N . GLU A 1 102 ? -6.906 -6.396 11.764 1.00 95.75 102 GLU A N 1
ATOM 772 C CA . GLU A 1 102 ? -6.209 -7.609 11.325 1.00 95.75 102 GLU A CA 1
ATOM 773 C C . GLU A 1 102 ? -4.691 -7.515 11.577 1.00 95.75 102 GLU A C 1
ATOM 775 O O . GLU A 1 102 ? -4.069 -8.477 12.037 1.00 95.75 102 GLU A O 1
ATOM 780 N N . ILE A 1 103 ? -4.091 -6.349 11.328 1.00 96.62 103 ILE A N 1
ATOM 781 C CA . ILE A 1 103 ? -2.665 -6.101 11.578 1.00 96.62 103 ILE A CA 1
ATOM 782 C C . ILE A 1 103 ? -2.339 -6.170 13.080 1.00 96.62 103 ILE A C 1
ATOM 784 O O . ILE A 1 103 ? -1.315 -6.742 13.455 1.00 96.62 103 ILE A O 1
ATOM 788 N N . ILE A 1 104 ? -3.213 -5.671 13.962 1.00 97.19 104 ILE A N 1
ATOM 789 C CA . ILE A 1 104 ? -3.051 -5.820 15.421 1.00 97.19 104 ILE A CA 1
ATOM 790 C C . ILE A 1 104 ? -2.983 -7.295 15.832 1.00 97.19 104 ILE A C 1
ATOM 792 O O . ILE A 1 104 ? -2.162 -7.675 16.679 1.00 97.19 104 ILE A O 1
ATOM 796 N N . GLU A 1 105 ? -3.809 -8.137 15.219 1.00 95.62 105 GLU A N 1
ATOM 797 C CA . GLU A 1 105 ? -3.862 -9.565 15.519 1.00 95.62 105 GLU A CA 1
ATOM 798 C C . GLU A 1 105 ? -2.644 -10.319 14.970 1.00 95.62 105 GLU A C 1
ATOM 800 O O . GLU A 1 105 ? -2.027 -11.100 15.701 1.00 95.62 105 GLU A O 1
ATOM 805 N N . LYS A 1 106 ? -2.276 -10.076 13.706 1.00 94.44 106 LYS A N 1
ATOM 806 C CA . LYS A 1 106 ? -1.363 -10.947 12.942 1.00 94.44 106 LYS A CA 1
ATOM 807 C C . LYS A 1 106 ? -0.012 -10.326 12.569 1.00 94.44 106 LYS A C 1
ATOM 809 O O . LYS A 1 106 ? 0.884 -11.067 12.175 1.00 94.44 106 LYS A O 1
ATOM 814 N N . GLY A 1 107 ? 0.134 -9.005 12.654 1.00 92.81 107 GLY A N 1
ATOM 815 C CA . GLY A 1 107 ? 1.325 -8.269 12.215 1.00 92.81 107 GLY A CA 1
ATOM 816 C C . GLY A 1 107 ? 2.521 -8.365 13.167 1.00 92.81 107 GLY A C 1
ATOM 817 O O . GLY A 1 107 ? 2.406 -8.864 14.291 1.00 92.81 107 GLY A O 1
ATOM 818 N N . GLY A 1 108 ? 3.677 -7.864 12.722 1.00 94.06 108 GLY A N 1
ATOM 819 C CA . GLY A 1 108 ? 4.855 -7.656 13.569 1.00 94.06 108 GLY A CA 1
ATOM 820 C C . GLY A 1 108 ? 4.727 -6.409 14.453 1.00 94.06 108 GLY A C 1
ATOM 821 O O . GLY A 1 108 ? 3.778 -5.643 14.330 1.00 94.06 108 GLY A O 1
ATOM 822 N N . GLU A 1 109 ? 5.680 -6.181 15.359 1.00 93.94 109 GLU A N 1
ATOM 823 C CA . GLU A 1 109 ? 5.647 -5.031 16.285 1.00 93.94 109 GLU A CA 1
ATOM 824 C C . GLU A 1 109 ? 5.599 -3.675 15.554 1.00 93.94 109 GLU A C 1
ATOM 826 O O . GLU A 1 109 ? 4.812 -2.795 15.920 1.00 93.94 109 GLU A O 1
ATOM 831 N N . ASP A 1 110 ? 6.360 -3.542 14.466 1.00 91.88 110 ASP A N 1
ATOM 832 C CA . ASP A 1 110 ? 6.376 -2.336 13.634 1.00 91.88 110 ASP A CA 1
ATOM 833 C C . ASP A 1 110 ? 5.015 -2.096 12.957 1.00 91.88 110 ASP A C 1
ATOM 835 O O . ASP A 1 110 ? 4.455 -1.000 13.049 1.00 91.88 110 ASP A O 1
ATOM 839 N N . ASP A 1 111 ? 4.424 -3.135 12.355 1.00 92.81 111 ASP A N 1
ATOM 840 C CA . ASP A 1 111 ? 3.108 -3.045 11.709 1.00 92.81 111 ASP A CA 1
ATOM 841 C C . ASP A 1 111 ? 2.017 -2.664 12.721 1.00 92.81 111 ASP A C 1
ATOM 843 O O . ASP A 1 111 ? 1.161 -1.815 12.456 1.00 92.81 111 ASP A O 1
ATOM 847 N N . LYS A 1 112 ? 2.065 -3.258 13.922 1.00 96.31 112 LYS A N 1
ATOM 848 C CA . LYS A 1 112 ? 1.113 -2.974 15.004 1.00 96.31 112 LYS A CA 1
ATOM 849 C C . LYS A 1 112 ? 1.214 -1.542 15.498 1.00 96.31 112 LYS A C 1
ATOM 851 O O . LYS A 1 112 ? 0.190 -0.955 15.850 1.00 96.31 112 LYS A O 1
ATOM 856 N N . THR A 1 113 ? 2.418 -0.979 15.527 1.00 96.31 113 THR A N 1
ATOM 857 C CA . THR A 1 113 ? 2.634 0.422 15.905 1.00 96.31 113 THR A CA 1
ATOM 858 C C . THR A 1 113 ? 1.928 1.353 14.919 1.00 96.31 113 THR A C 1
ATOM 860 O O . THR A 1 113 ? 1.186 2.243 15.339 1.00 96.31 113 THR A O 1
ATOM 863 N N . ILE A 1 114 ? 2.070 1.091 13.615 1.00 94.06 114 ILE A N 1
ATOM 864 C CA . ILE A 1 114 ? 1.375 1.837 12.556 1.00 94.06 114 ILE A CA 1
ATOM 865 C C . ILE A 1 114 ? -0.144 1.676 12.695 1.00 94.06 114 ILE A C 1
ATOM 867 O O . ILE A 1 114 ? -0.870 2.668 12.754 1.00 94.06 114 ILE A O 1
ATOM 871 N N . ALA A 1 115 ? -0.637 0.441 12.806 1.00 96.25 115 ALA A N 1
ATOM 872 C CA . ALA A 1 115 ? -2.067 0.167 12.933 1.00 96.25 115 ALA A CA 1
ATOM 873 C C . ALA A 1 115 ? -2.687 0.838 14.170 1.00 96.25 115 ALA A C 1
ATOM 875 O O . ALA A 1 115 ? -3.770 1.416 14.089 1.00 96.25 115 ALA A O 1
ATOM 876 N N . SER A 1 116 ? -1.984 0.822 15.306 1.00 96.25 116 SER A N 1
ATOM 877 C CA . SER A 1 116 ? -2.447 1.448 16.551 1.00 96.25 116 SER A CA 1
ATOM 878 C C . SER A 1 116 ? -2.615 2.960 16.408 1.00 96.25 116 SER A C 1
ATOM 880 O O . SER A 1 116 ? -3.593 3.513 16.910 1.00 96.25 116 SER A O 1
ATOM 882 N N . PHE A 1 117 ? -1.694 3.623 15.699 1.00 96.31 117 PHE A N 1
ATOM 883 C CA . PHE A 1 117 ? -1.790 5.052 15.407 1.00 96.31 117 PHE A CA 1
ATOM 884 C C . PHE A 1 117 ? -3.070 5.376 14.620 1.00 96.31 117 PHE A C 1
ATOM 886 O O . PHE A 1 117 ? -3.893 6.168 15.080 1.00 96.31 117 PHE A O 1
ATOM 893 N N . TYR A 1 118 ? -3.306 4.703 13.490 1.00 96.06 118 TYR A N 1
ATOM 894 C CA . TYR A 1 118 ? -4.487 4.979 12.663 1.00 96.06 118 TYR A CA 1
ATOM 895 C C . TYR A 1 118 ? -5.807 4.581 13.340 1.00 96.06 118 TYR A C 1
ATOM 897 O O . TYR A 1 118 ? -6.817 5.267 13.177 1.00 96.06 118 TYR A O 1
ATOM 905 N N . LEU A 1 119 ? -5.829 3.516 14.148 1.00 96.50 119 LEU A N 1
ATOM 906 C CA . LEU A 1 119 ? -7.012 3.156 14.938 1.00 96.50 119 LEU A CA 1
ATOM 907 C C . LEU A 1 119 ? -7.371 4.231 15.976 1.00 96.50 119 LEU A C 1
ATOM 909 O O . LEU A 1 119 ? -8.560 4.476 16.215 1.00 96.50 119 LEU A O 1
ATOM 913 N N . ALA A 1 120 ? -6.375 4.894 16.572 1.00 95.56 120 ALA A N 1
ATOM 914 C CA . ALA A 1 120 ? -6.606 6.014 17.480 1.00 95.56 120 ALA A CA 1
ATOM 915 C C . ALA A 1 120 ? -7.222 7.218 16.743 1.00 95.56 120 ALA A C 1
ATOM 917 O O . ALA A 1 120 ? -8.246 7.741 17.189 1.00 95.56 120 ALA A O 1
ATOM 918 N N . GLU A 1 121 ? -6.683 7.591 15.579 1.00 94.62 121 GLU A N 1
ATOM 919 C CA . GLU A 1 121 ? -7.216 8.669 14.725 1.00 94.62 121 GLU A CA 1
ATOM 920 C C . GLU A 1 121 ? -8.673 8.402 14.291 1.00 94.62 121 GLU A C 1
ATOM 922 O O . GLU A 1 121 ? -9.569 9.248 14.430 1.00 94.62 121 GLU A O 1
ATOM 927 N N . LEU A 1 122 ? -8.956 7.168 13.857 1.00 93.00 122 LEU A N 1
ATOM 928 C CA . LEU A 1 122 ? -10.302 6.708 13.496 1.00 93.00 122 LEU A CA 1
ATOM 929 C C . LEU A 1 122 ? -11.297 6.763 14.663 1.00 93.00 122 LEU A C 1
ATOM 931 O O . LEU A 1 122 ? -12.501 6.924 14.444 1.00 93.00 122 LEU A O 1
ATOM 935 N N . SER A 1 123 ? -10.818 6.588 15.894 1.00 87.94 123 SER A N 1
ATOM 936 C CA . SER A 1 123 ? -11.648 6.627 17.103 1.00 87.94 123 SER A CA 1
ATOM 937 C C . SER A 1 123 ? -11.928 8.064 17.544 1.00 87.94 123 SER A C 1
ATOM 939 O O . SER A 1 123 ? -13.050 8.379 17.941 1.00 87.94 123 SER A O 1
ATOM 941 N N . ASN A 1 124 ? -10.941 8.952 17.406 1.00 80.56 1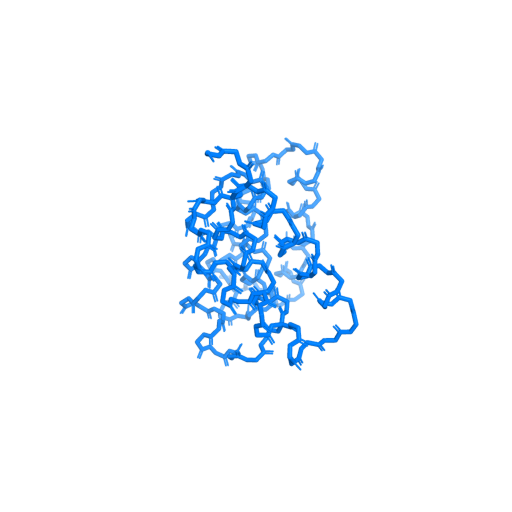24 ASN A N 1
ATOM 942 C CA . ASN A 1 124 ? -11.046 10.357 17.798 1.00 80.56 124 ASN A CA 1
ATOM 943 C C . ASN A 1 124 ? -12.030 11.143 16.910 1.00 80.56 124 ASN A C 1
ATOM 945 O O . ASN A 1 124 ? -12.742 12.029 17.378 1.00 80.56 124 ASN A O 1
ATOM 949 N N . THR A 1 125 ? -12.165 10.740 15.644 1.00 63.41 125 THR A N 1
ATOM 950 C CA . THR A 1 125 ? -13.115 11.334 14.685 1.00 63.41 125 THR A CA 1
ATOM 951 C C . THR A 1 125 ? -14.589 11.121 15.081 1.00 63.41 125 THR A C 1
ATOM 953 O O . THR A 1 125 ? -15.467 11.857 14.639 1.00 63.41 125 THR A O 1
ATOM 956 N N . ARG A 1 126 ? -14.896 10.137 15.942 1.00 57.59 126 ARG A N 1
ATOM 957 C CA . ARG A 1 126 ? -16.273 9.824 16.371 1.00 57.59 126 ARG A CA 1
ATOM 958 C C . ARG A 1 126 ? -16.752 10.661 17.568 1.00 57.59 126 ARG A C 1
ATOM 960 O O . ARG A 1 126 ? -17.936 10.616 17.882 1.00 57.59 126 ARG A O 1
ATOM 967 N N . ALA A 1 127 ? -15.866 11.407 18.234 1.00 48.31 127 ALA A N 1
ATOM 968 C CA . ALA A 1 127 ? -16.165 12.120 19.483 1.00 48.31 127 ALA A CA 1
ATOM 969 C C . ALA A 1 127 ? -16.742 13.541 19.299 1.00 48.31 127 ALA A C 1
ATOM 971 O O . ALA A 1 127 ? -16.908 14.261 20.282 1.00 48.31 127 ALA A O 1
ATOM 972 N N . VAL A 1 128 ? -17.056 13.953 18.066 1.00 46.75 128 VAL A N 1
ATOM 973 C CA . VAL A 1 128 ? -17.595 15.289 17.753 1.00 46.75 128 VAL A CA 1
ATOM 974 C C . VAL A 1 128 ? -18.979 15.166 17.104 1.00 46.75 128 VAL A C 1
ATOM 976 O O . VAL A 1 128 ? -19.160 15.537 15.948 1.00 46.75 128 VAL A O 1
ATOM 979 N N . VAL A 1 129 ? -19.952 14.597 17.824 1.00 40.91 129 VAL A N 1
ATOM 980 C CA . VAL A 1 129 ? -21.387 14.675 17.481 1.00 40.91 129 VAL A CA 1
ATOM 981 C C . VAL A 1 129 ? -22.211 14.826 18.750 1.00 40.91 129 VAL A C 1
ATOM 983 O O . VAL A 1 129 ? -21.974 14.034 19.689 1.00 40.91 129 VAL A O 1
#

InterPro domains:
  IPR011990 Tetratricopeptide-like helical domain superfamily [G3DSA:1.25.40.10] (3-127)
  IPR011990 Tetratricopeptide-like helical domain superfamily [SSF48452] (4-112)

pLDDT: mean 88.96, std 10.57, range [40.91, 98.38]

Radius of gyration: 15.27 Å; chains: 1; bounding box: 39×30×44 Å